Protein AF-A0A838G699-F1 (afdb_monomer_lite)

Radius of gyration: 33.45 Å; chains: 1; bounding box: 70×49×76 Å

Secondary structure (DSSP, 8-state):
-HHHHHHHHHHHHHHHHHHHHHHHHHHS-----PPPPTTSPPPPPPPHHHHHHHHHHHHHHHHHHHHHHHHHHHTTSS-----TTSPP-SPP------TT-HHHHTT--HHHHS----------

Sequence (124 aa):
MIEHAATTVRRRLARALAVLPAVLVLAASVPAFAAPPEQWAEADAVSPLDYLLVLVLIPAGLFVLIALLVSLGSSGRDGSTYQPGLAWRHEPEWFGGPRDGVEKAERTSPRALEGAEGGASGRW

Structure (mmCIF, N/CA/C/O backbone):
data_AF-A0A838G699-F1
#
_entry.id   AF-A0A838G699-F1
#
loop_
_atom_site.group_PDB
_atom_site.id
_atom_site.type_symbol
_atom_site.label_atom_id
_atom_site.label_alt_id
_atom_site.label_comp_id
_atom_site.label_asym_id
_atom_site.label_entity_id
_atom_site.label_seq_id
_atom_site.pdbx_PDB_ins_code
_atom_site.Cartn_x
_atom_site.Cartn_y
_atom_site.Cartn_z
_atom_site.occupancy
_atom_site.B_iso_or_equiv
_atom_site.auth_seq_id
_atom_site.auth_comp_id
_atom_site.auth_asym_id
_atom_site.auth_atom_id
_atom_site.pdbx_PDB_model_num
ATOM 1 N N . MET A 1 1 ? -25.484 31.049 -5.052 1.00 53.72 1 MET A N 1
ATOM 2 C CA . MET A 1 1 ? -25.047 29.751 -5.628 1.00 53.72 1 MET A CA 1
ATOM 3 C C . MET A 1 1 ? -24.083 29.903 -6.815 1.00 53.72 1 MET A C 1
ATOM 5 O O . MET A 1 1 ? -23.154 29.116 -6.919 1.00 53.72 1 MET A O 1
ATOM 9 N N . ILE A 1 2 ? -24.237 30.921 -7.674 1.00 54.59 2 ILE A N 1
ATOM 10 C CA . ILE A 1 2 ? -23.425 31.118 -8.897 1.00 54.59 2 ILE A CA 1
ATOM 11 C C . ILE A 1 2 ? -21.965 31.558 -8.605 1.00 54.59 2 ILE A C 1
ATOM 13 O O . ILE A 1 2 ? -21.037 31.104 -9.270 1.00 54.59 2 ILE A O 1
ATOM 17 N N . GLU A 1 3 ? -21.714 32.351 -7.556 1.00 51.66 3 GLU A N 1
ATOM 18 C CA . GLU A 1 3 ? -20.355 32.834 -7.214 1.00 51.66 3 GLU A CA 1
ATOM 19 C C . GLU A 1 3 ? -19.380 31.746 -6.725 1.00 51.66 3 GLU A C 1
ATOM 21 O O . GLU A 1 3 ? -18.171 31.822 -6.964 1.00 51.66 3 GLU A O 1
ATOM 26 N N . HIS A 1 4 ? -19.883 30.705 -6.055 1.00 48.88 4 HIS A N 1
ATOM 27 C CA . HIS A 1 4 ? -19.044 29.599 -5.572 1.00 48.88 4 HIS A CA 1
ATOM 28 C C . HIS A 1 4 ? -18.558 28.712 -6.731 1.00 48.88 4 HIS A C 1
ATOM 30 O O . HIS A 1 4 ? -17.454 28.165 -6.690 1.00 48.88 4 HIS A O 1
ATOM 36 N N . ALA A 1 5 ? -19.338 28.622 -7.813 1.00 56.50 5 ALA A N 1
ATOM 37 C CA . ALA A 1 5 ? -18.934 27.911 -9.022 1.00 56.50 5 ALA A CA 1
ATOM 38 C C . ALA A 1 5 ? -17.795 28.649 -9.751 1.00 56.50 5 ALA A C 1
ATOM 40 O O . ALA A 1 5 ? -16.797 28.033 -10.125 1.00 56.50 5 ALA A O 1
ATOM 41 N N . ALA A 1 6 ? -17.887 29.978 -9.871 1.00 57.69 6 ALA A N 1
ATOM 42 C CA . ALA A 1 6 ? -16.901 30.801 -10.577 1.00 57.69 6 ALA A CA 1
ATOM 43 C C . ALA A 1 6 ? -15.506 30.787 -9.915 1.00 57.69 6 ALA A C 1
ATOM 45 O O . ALA A 1 6 ? -14.483 30.656 -10.590 1.00 57.69 6 ALA A O 1
ATOM 46 N N . THR A 1 7 ? -15.447 30.860 -8.584 1.00 61.91 7 THR A N 1
ATOM 47 C CA . THR A 1 7 ? -14.188 30.798 -7.814 1.00 61.91 7 THR A CA 1
ATOM 48 C C . THR A 1 7 ? -13.518 29.424 -7.894 1.00 61.91 7 THR A C 1
ATOM 50 O O . THR A 1 7 ? -12.291 29.330 -8.005 1.00 61.91 7 THR A O 1
ATOM 53 N N . THR A 1 8 ? -14.317 28.357 -7.917 1.00 63.97 8 THR A N 1
ATOM 54 C CA . THR A 1 8 ? -13.839 26.978 -8.070 1.00 63.97 8 THR A CA 1
ATOM 55 C C . THR A 1 8 ? -13.272 26.728 -9.470 1.00 63.97 8 THR A C 1
ATOM 57 O O . THR A 1 8 ? -12.192 26.149 -9.601 1.00 63.97 8 THR A O 1
ATOM 60 N N . VAL A 1 9 ? -13.940 27.225 -10.518 1.00 68.19 9 VAL A N 1
ATOM 61 C CA . VAL A 1 9 ? -13.474 27.142 -11.914 1.00 68.19 9 VAL A CA 1
ATOM 62 C C . VAL A 1 9 ? -12.169 27.922 -12.110 1.00 68.19 9 VAL A C 1
ATOM 64 O O . VAL A 1 9 ? -11.219 27.393 -12.687 1.00 68.19 9 VAL A O 1
ATOM 67 N N . ARG A 1 10 ? -12.056 29.129 -11.537 1.00 71.00 10 ARG A N 1
ATOM 68 C CA . ARG A 1 10 ? -10.839 29.957 -11.624 1.00 71.00 10 ARG A CA 1
ATOM 69 C C . ARG A 1 10 ? -9.633 29.314 -10.931 1.00 71.00 10 ARG A C 1
ATOM 71 O O . ARG A 1 10 ? -8.525 29.356 -11.459 1.00 71.00 10 ARG A O 1
ATOM 78 N N . ARG A 1 11 ? -9.838 28.663 -9.777 1.00 67.38 11 ARG A N 1
ATOM 79 C CA . ARG A 1 11 ? -8.7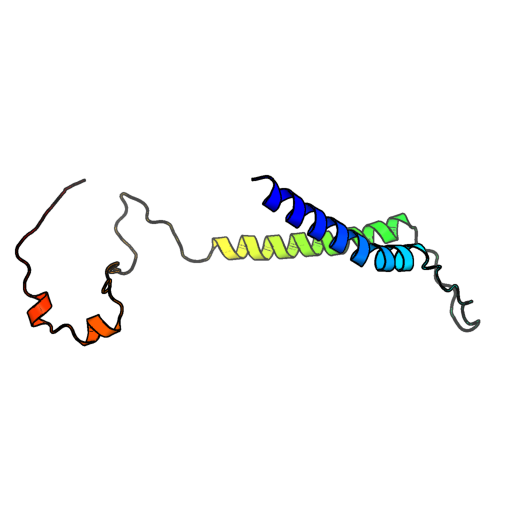84 27.902 -9.075 1.00 67.38 11 ARG A CA 1
ATOM 80 C C . ARG A 1 11 ? -8.347 26.652 -9.842 1.00 67.38 11 ARG A C 1
ATOM 82 O O . ARG A 1 11 ? -7.163 26.326 -9.827 1.00 67.38 11 ARG A O 1
ATOM 89 N N . ARG A 1 12 ? -9.272 25.957 -10.514 1.00 69.44 12 ARG A N 1
ATOM 90 C CA . ARG A 1 12 ? -8.952 24.792 -11.359 1.00 69.44 12 ARG A CA 1
ATOM 91 C C . ARG A 1 12 ? -8.158 25.192 -12.605 1.00 69.44 12 ARG A C 1
ATOM 93 O O . ARG A 1 12 ? -7.158 24.548 -12.897 1.00 69.44 12 ARG A O 1
ATOM 100 N N . LEU A 1 13 ? -8.535 26.289 -13.261 1.00 74.88 13 LEU A N 1
ATOM 101 C CA . LEU A 1 13 ? -7.799 26.854 -14.400 1.00 74.88 13 LEU A CA 1
ATOM 102 C C . LEU A 1 13 ? -6.388 27.312 -14.016 1.00 74.88 13 LEU A C 1
ATOM 104 O O . LEU A 1 13 ? -5.437 26.975 -14.709 1.00 74.88 13 LEU A O 1
ATOM 108 N N . ALA A 1 14 ? -6.229 28.006 -12.884 1.00 73.94 14 ALA A N 1
ATOM 109 C CA . ALA A 1 14 ? -4.913 28.432 -12.403 1.00 73.94 14 ALA A CA 1
ATOM 110 C C . ALA A 1 14 ? -3.988 27.242 -12.090 1.00 73.94 14 ALA A C 1
ATOM 112 O O . ALA A 1 14 ? -2.803 27.277 -12.409 1.00 73.94 14 ALA A O 1
ATOM 113 N N . ARG A 1 15 ? -4.530 26.161 -11.511 1.00 73.25 15 ARG A N 1
ATOM 114 C CA . ARG A 1 15 ? -3.778 24.918 -11.269 1.00 73.25 15 ARG A CA 1
ATOM 115 C C . ARG A 1 15 ? -3.400 24.210 -12.568 1.00 73.25 15 ARG A C 1
ATOM 117 O O . ARG A 1 15 ? -2.267 23.765 -12.689 1.00 73.25 15 ARG A O 1
ATOM 124 N N . ALA A 1 16 ? -4.312 24.139 -13.536 1.00 73.62 16 ALA A N 1
ATOM 125 C CA . ALA A 1 16 ? -4.025 23.558 -14.846 1.00 73.62 16 ALA A CA 1
ATOM 126 C C . ALA A 1 16 ? -2.920 24.339 -15.581 1.00 73.62 16 ALA A C 1
ATOM 128 O O . ALA A 1 16 ? -1.993 23.731 -16.108 1.00 73.62 16 ALA A O 1
ATOM 129 N N . LEU A 1 17 ? -2.962 25.677 -15.534 1.00 81.62 17 LEU A N 1
ATOM 130 C CA . LEU A 1 17 ? -1.916 26.528 -16.107 1.00 81.62 17 LEU A CA 1
ATOM 131 C C . LEU A 1 17 ? -0.564 26.362 -15.398 1.00 81.62 17 LEU A C 1
ATOM 133 O O . LEU A 1 17 ? 0.469 26.377 -16.056 1.00 81.62 17 LEU A O 1
ATOM 137 N N . ALA A 1 18 ? -0.565 26.191 -14.071 1.00 80.38 18 ALA A N 1
ATOM 138 C CA . ALA A 1 18 ? 0.659 26.011 -13.290 1.00 80.38 18 ALA A CA 1
ATOM 139 C C . ALA A 1 18 ? 1.356 24.665 -13.561 1.00 80.38 18 ALA A C 1
ATOM 141 O O . ALA A 1 18 ? 2.575 24.574 -13.453 1.00 80.38 18 ALA A O 1
ATOM 142 N N . VAL A 1 19 ? 0.599 23.626 -13.928 1.00 84.25 19 VAL A N 1
ATOM 143 C CA . VAL A 1 19 ? 1.132 22.283 -14.224 1.00 84.25 19 VAL A CA 1
ATOM 144 C C . VAL A 1 19 ? 1.603 22.157 -15.678 1.00 84.25 19 VAL A C 1
ATOM 146 O O . VAL A 1 19 ? 2.533 21.405 -15.964 1.00 84.25 19 VAL A O 1
ATOM 149 N N . LEU A 1 20 ? 1.018 22.934 -16.593 1.00 86.25 20 LEU A N 1
ATOM 150 C CA . LEU A 1 20 ? 1.339 22.923 -18.021 1.00 86.25 20 LEU A CA 1
ATOM 151 C C . LEU A 1 20 ? 2.843 23.057 -18.355 1.00 86.25 20 LEU A C 1
ATOM 153 O O . LEU A 1 20 ? 3.320 22.249 -19.149 1.00 86.25 20 LEU A O 1
ATOM 157 N N . PRO A 1 21 ? 3.625 23.995 -17.776 1.00 82.94 21 PRO A N 1
ATOM 158 C CA . PRO A 1 21 ? 5.049 24.102 -18.091 1.00 82.94 21 PRO A CA 1
ATOM 159 C C . PRO A 1 21 ? 5.843 22.878 -17.625 1.00 82.94 21 PRO A C 1
ATOM 161 O O . PRO A 1 21 ? 6.734 22.437 -18.339 1.00 82.94 21 PRO A O 1
ATOM 164 N N . ALA A 1 22 ? 5.497 22.279 -16.482 1.00 83.38 22 ALA A N 1
ATOM 165 C CA . ALA A 1 22 ? 6.157 21.062 -16.011 1.00 83.38 22 ALA A CA 1
ATOM 166 C C . ALA A 1 22 ? 5.882 19.876 -16.950 1.00 83.38 22 ALA A C 1
ATOM 168 O O . ALA A 1 22 ? 6.798 19.132 -17.292 1.00 83.38 22 ALA A O 1
ATOM 169 N N . VAL A 1 23 ? 4.639 19.740 -17.424 1.00 85.38 23 VAL A N 1
ATOM 170 C CA . VAL A 1 23 ? 4.259 18.716 -18.409 1.00 85.38 23 VAL A CA 1
ATOM 171 C C . VAL A 1 23 ? 4.956 18.951 -19.748 1.00 85.38 23 VAL A C 1
ATOM 173 O O . VAL A 1 23 ? 5.447 18.000 -20.343 1.00 85.38 23 VAL A O 1
ATOM 176 N N . LEU A 1 24 ? 5.052 20.201 -20.208 1.00 85.69 24 LEU A N 1
ATOM 177 C CA . LEU A 1 24 ? 5.760 20.543 -21.443 1.00 85.69 24 LEU A CA 1
ATOM 178 C C . LEU A 1 24 ? 7.264 20.275 -21.340 1.00 85.69 24 LEU A C 1
ATOM 180 O O . LEU A 1 24 ? 7.839 19.762 -22.291 1.00 85.69 24 LEU A O 1
ATOM 184 N N . VAL A 1 25 ? 7.893 20.557 -20.196 1.00 85.81 25 VAL A N 1
ATOM 185 C CA . VAL A 1 25 ? 9.308 20.229 -19.949 1.00 85.81 25 VAL A CA 1
ATOM 186 C C . VAL A 1 25 ? 9.529 18.715 -19.941 1.00 85.81 25 VAL A C 1
ATOM 188 O O . VAL A 1 25 ? 10.474 18.235 -20.557 1.00 85.81 25 VAL A O 1
ATOM 191 N N . LEU A 1 26 ? 8.634 17.950 -19.310 1.00 82.38 26 LEU A N 1
ATOM 192 C CA . LEU A 1 26 ? 8.668 16.483 -19.335 1.00 82.38 26 LEU A CA 1
ATOM 193 C C . LEU A 1 26 ? 8.424 15.913 -20.740 1.00 82.38 26 LEU A C 1
ATOM 195 O O . LEU A 1 26 ? 9.059 14.934 -21.112 1.00 82.38 26 LEU A O 1
ATOM 199 N N . ALA A 1 27 ? 7.539 16.519 -21.533 1.00 80.44 27 ALA A N 1
ATOM 200 C CA . ALA A 1 27 ? 7.242 16.074 -22.894 1.00 80.44 27 ALA A CA 1
ATOM 201 C C . ALA A 1 27 ? 8.339 16.461 -23.903 1.0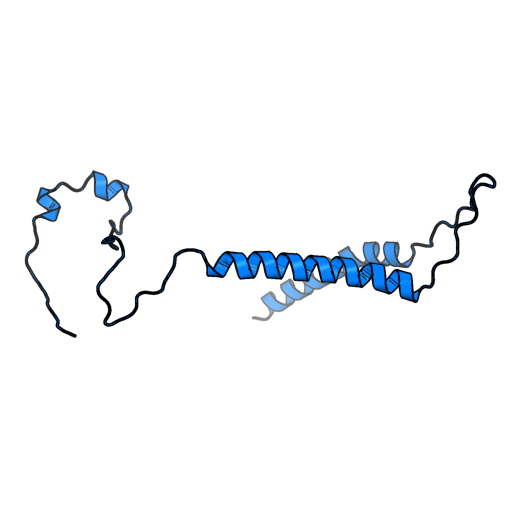0 80.44 27 ALA A C 1
ATOM 203 O O . ALA A 1 27 ? 8.581 15.726 -24.854 1.00 80.44 27 ALA A O 1
ATOM 204 N N . ALA A 1 28 ? 9.007 17.601 -23.696 1.00 79.62 28 ALA A N 1
ATOM 205 C CA . ALA A 1 28 ? 10.124 18.075 -24.516 1.00 79.62 28 ALA A CA 1
ATOM 206 C C . ALA A 1 28 ? 11.484 17.501 -24.081 1.00 79.62 28 ALA A C 1
ATOM 208 O O . ALA A 1 28 ? 12.504 17.790 -24.707 1.00 79.62 28 ALA A O 1
ATOM 209 N N . SER A 1 29 ? 11.514 16.695 -23.017 1.00 75.44 29 SER A N 1
ATOM 210 C CA . SER A 1 29 ? 12.698 15.964 -22.575 1.00 75.44 29 SER A CA 1
ATOM 211 C C . SER A 1 29 ? 13.118 14.958 -23.647 1.00 75.44 29 SER A C 1
ATOM 213 O O . SER A 1 29 ? 12.581 13.853 -23.728 1.00 75.44 29 SER A O 1
ATOM 215 N N . VAL A 1 30 ? 14.119 15.317 -24.445 1.00 74.25 30 VAL A N 1
ATOM 216 C CA . VAL A 1 30 ? 14.830 14.363 -25.299 1.00 74.25 30 VAL A CA 1
ATOM 217 C C . VAL A 1 30 ? 15.884 13.656 -24.440 1.00 74.25 30 VAL A C 1
ATOM 219 O O . VAL A 1 30 ? 16.625 14.341 -23.729 1.00 74.25 30 VAL A O 1
ATOM 222 N N . PRO A 1 31 ? 15.989 12.314 -24.476 1.00 76.25 31 PRO A N 1
ATOM 223 C CA . PRO A 1 31 ? 17.082 11.622 -23.808 1.00 76.25 31 PRO A CA 1
ATOM 224 C C . PRO A 1 31 ? 18.417 12.153 -24.342 1.00 76.25 31 PRO A C 1
ATOM 226 O O . PRO A 1 31 ? 18.639 12.184 -25.553 1.00 76.25 31 PRO A O 1
ATOM 229 N N . ALA A 1 32 ? 19.312 12.578 -23.452 1.00 78.25 32 ALA A N 1
ATOM 230 C CA . ALA A 1 32 ? 20.680 12.896 -23.833 1.00 78.25 32 ALA A CA 1
ATOM 231 C C . ALA A 1 32 ? 21.412 11.579 -24.124 1.00 78.25 32 ALA A C 1
ATOM 233 O O . ALA A 1 32 ? 21.902 10.913 -23.214 1.00 78.25 32 ALA A O 1
ATOM 234 N N . PHE A 1 33 ? 21.438 11.174 -25.393 1.00 70.94 33 PHE A N 1
ATOM 235 C CA . PHE A 1 33 ? 22.195 10.007 -25.832 1.00 70.94 33 PHE A CA 1
ATOM 236 C C . PHE A 1 33 ? 23.687 10.358 -25.850 1.00 70.94 33 PHE A C 1
ATOM 238 O O . PHE A 1 33 ? 24.182 10.976 -26.790 1.00 70.94 33 PHE A O 1
ATOM 245 N N . ALA A 1 34 ? 24.399 9.995 -24.785 1.00 78.19 34 ALA A N 1
ATOM 246 C CA . ALA A 1 34 ? 25.855 9.983 -24.778 1.00 78.19 34 ALA A CA 1
ATOM 247 C C . ALA A 1 34 ? 26.350 8.674 -25.405 1.00 78.19 34 ALA A C 1
ATOM 249 O O . ALA A 1 34 ? 25.819 7.602 -25.107 1.00 78.19 34 ALA A O 1
ATOM 250 N N . ALA A 1 35 ? 27.365 8.763 -26.266 1.00 76.88 35 ALA A N 1
ATOM 251 C CA . ALA A 1 35 ? 28.046 7.574 -26.760 1.00 76.88 35 ALA A CA 1
ATOM 252 C C . ALA A 1 35 ? 28.712 6.841 -25.577 1.00 76.88 35 ALA A C 1
ATOM 254 O O . ALA A 1 35 ? 29.337 7.507 -24.741 1.00 76.88 35 ALA A O 1
ATOM 255 N N . PRO A 1 36 ? 28.590 5.504 -25.482 1.00 77.81 36 PRO A N 1
ATOM 256 C CA . PRO A 1 36 ? 29.312 4.733 -24.480 1.00 77.81 36 PRO A CA 1
ATOM 257 C C . PRO A 1 36 ? 30.831 4.938 -24.638 1.00 77.81 36 PRO A C 1
ATOM 259 O O . PRO A 1 36 ? 31.320 4.954 -25.769 1.00 77.81 36 PRO A O 1
ATOM 262 N N . PRO A 1 37 ? 31.596 5.092 -23.544 1.00 81.06 37 PRO A N 1
ATOM 263 C CA . PRO A 1 37 ? 33.054 5.054 -23.592 1.00 81.06 37 PRO A CA 1
ATOM 264 C C . PRO A 1 37 ? 33.543 3.711 -24.141 1.00 81.06 37 PRO A C 1
ATOM 266 O O . PRO A 1 37 ? 33.032 2.666 -23.745 1.00 81.06 37 PRO A O 1
ATOM 269 N N . GLU A 1 38 ? 34.586 3.720 -24.973 1.00 82.00 38 GLU A N 1
ATOM 270 C CA . GLU A 1 38 ? 35.137 2.494 -25.583 1.00 82.00 38 GLU A CA 1
ATOM 271 C C . GLU A 1 38 ? 35.670 1.474 -24.561 1.00 82.00 38 GLU A C 1
ATOM 273 O O . GLU A 1 38 ? 35.913 0.319 -24.892 1.00 82.00 38 GLU A O 1
ATOM 278 N N . GLN A 1 39 ? 35.865 1.890 -23.306 1.00 86.88 39 GLN A N 1
ATOM 279 C CA . GLN A 1 39 ? 36.328 1.022 -22.224 1.00 86.88 39 GLN A CA 1
ATOM 280 C C . GLN A 1 39 ? 35.198 0.214 -21.566 1.00 86.88 39 GLN A C 1
ATOM 282 O O . GLN A 1 39 ? 35.476 -0.597 -20.682 1.00 86.88 39 GLN A O 1
ATOM 287 N N . TRP A 1 40 ? 33.932 0.456 -21.915 1.00 84.38 40 TRP A N 1
ATOM 288 C CA . TRP A 1 40 ? 32.809 -0.293 -21.356 1.00 84.38 40 TRP A CA 1
ATOM 289 C C . TRP A 1 40 ? 32.619 -1.601 -22.113 1.00 84.38 40 TRP A C 1
ATOM 291 O O . TRP A 1 40 ? 32.627 -1.633 -23.339 1.00 84.38 40 TRP A O 1
ATOM 301 N N . ALA A 1 41 ? 32.435 -2.688 -21.365 1.00 79.75 41 ALA A N 1
ATOM 302 C CA . ALA A 1 41 ? 32.026 -3.948 -21.959 1.00 79.75 41 ALA A CA 1
ATOM 303 C C . ALA A 1 41 ? 30.617 -3.800 -22.551 1.00 79.75 41 ALA A C 1
ATOM 305 O O . ALA A 1 41 ? 29.735 -3.209 -21.920 1.00 79.75 41 ALA A O 1
ATOM 306 N N . GLU A 1 42 ? 30.416 -4.352 -23.746 1.00 80.81 42 GLU A N 1
ATOM 307 C CA . GLU A 1 42 ? 29.093 -4.470 -24.353 1.00 80.81 42 GLU A CA 1
ATOM 308 C C . GLU A 1 42 ? 28.203 -5.294 -23.410 1.00 80.81 42 GLU A C 1
ATOM 310 O O . GLU A 1 42 ? 28.555 -6.415 -23.034 1.00 80.81 42 GLU A O 1
ATOM 315 N N . ALA A 1 43 ? 27.083 -4.722 -22.970 1.00 80.50 43 ALA A N 1
ATOM 316 C CA . ALA A 1 43 ? 26.120 -5.457 -22.164 1.00 80.50 43 ALA A CA 1
ATOM 317 C C . ALA A 1 43 ? 25.283 -6.360 -23.071 1.00 80.50 43 ALA A C 1
ATOM 319 O O . ALA A 1 43 ? 24.845 -5.934 -24.143 1.00 80.50 43 ALA A O 1
ATOM 320 N N . ASP A 1 44 ? 25.006 -7.580 -22.614 1.00 86.38 44 ASP A N 1
ATOM 321 C CA . ASP A 1 44 ? 24.080 -8.459 -23.314 1.00 86.38 44 ASP A CA 1
ATOM 322 C C . ASP A 1 44 ? 22.701 -7.797 -23.408 1.00 86.38 44 ASP A C 1
ATOM 324 O O . ASP A 1 44 ? 22.144 -7.301 -22.421 1.00 86.38 44 ASP A O 1
ATOM 328 N N . ALA A 1 45 ? 22.142 -7.789 -24.617 1.00 85.50 45 ALA A N 1
ATOM 329 C CA . ALA A 1 45 ? 20.816 -7.249 -24.845 1.00 85.50 45 ALA A CA 1
ATOM 330 C C . ALA A 1 45 ? 19.779 -8.087 -24.081 1.00 85.50 45 ALA A C 1
ATOM 332 O O . ALA A 1 45 ? 19.592 -9.274 -24.349 1.00 85.50 45 ALA A O 1
ATOM 333 N N . VAL A 1 46 ? 19.078 -7.455 -23.140 1.00 89.12 46 VAL A N 1
ATOM 334 C CA . VAL A 1 46 ? 17.951 -8.071 -22.433 1.00 89.12 46 VAL A CA 1
ATOM 335 C C . VAL A 1 46 ? 16.671 -7.934 -23.250 1.00 89.12 46 VAL A C 1
ATOM 337 O O . VAL A 1 46 ? 16.415 -6.903 -23.877 1.00 89.12 46 VAL A O 1
ATOM 340 N N . SER A 1 47 ? 15.835 -8.970 -23.226 1.00 94.62 47 SER A N 1
ATOM 341 C CA . SER A 1 47 ? 14.512 -8.914 -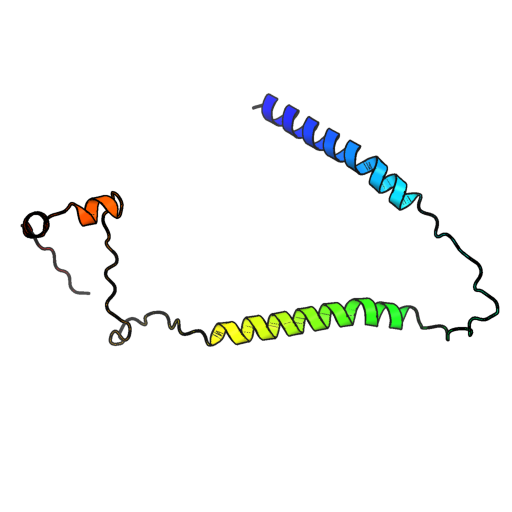23.845 1.00 94.62 47 SER A CA 1
ATOM 342 C C . SER A 1 47 ? 13.666 -7.804 -23.198 1.00 94.62 47 SER A C 1
ATOM 344 O O . SER A 1 47 ? 13.596 -7.733 -21.966 1.00 94.62 47 SER A O 1
ATOM 346 N N . PRO A 1 48 ? 12.957 -6.962 -23.981 1.00 94.56 48 PRO A N 1
ATOM 347 C CA . PRO A 1 48 ? 12.054 -5.949 -23.431 1.00 94.56 48 PRO A CA 1
ATOM 348 C C . PRO A 1 48 ? 10.967 -6.543 -22.530 1.00 94.56 48 PRO A C 1
ATOM 350 O O . PRO A 1 48 ? 10.554 -5.917 -21.556 1.00 94.56 48 PRO A O 1
ATOM 353 N N . LEU A 1 49 ? 10.517 -7.761 -22.841 1.00 96.94 49 LEU A N 1
ATOM 354 C CA . LEU A 1 49 ? 9.531 -8.473 -22.037 1.00 96.94 49 LEU A CA 1
ATOM 355 C C . LEU A 1 49 ? 10.111 -8.829 -20.664 1.00 96.94 49 LEU A C 1
ATOM 357 O O . LEU A 1 49 ? 9.456 -8.574 -19.656 1.00 96.94 49 LEU A O 1
ATOM 361 N N . ASP A 1 50 ? 11.341 -9.347 -20.616 1.00 95.12 50 ASP A N 1
ATOM 362 C CA . ASP A 1 50 ? 12.003 -9.716 -19.358 1.00 95.12 50 ASP A CA 1
ATOM 363 C C . ASP A 1 50 ? 12.209 -8.489 -18.469 1.00 95.12 50 ASP A C 1
ATOM 365 O O . ASP A 1 50 ? 11.920 -8.528 -17.273 1.00 95.12 50 ASP A O 1
ATOM 369 N N . TYR A 1 51 ? 12.617 -7.364 -19.064 1.00 95.31 51 TYR A N 1
ATOM 370 C CA . TYR A 1 51 ? 12.728 -6.096 -18.349 1.00 95.31 51 TYR A CA 1
ATOM 371 C C . TYR A 1 51 ? 11.384 -5.654 -17.748 1.00 95.31 51 TYR A C 1
ATOM 373 O O . TYR A 1 51 ? 11.317 -5.319 -16.564 1.00 95.31 51 TYR A O 1
ATOM 381 N N . LEU A 1 52 ? 10.300 -5.687 -18.533 1.00 97.31 52 LEU A N 1
ATOM 382 C CA . LEU A 1 52 ? 8.965 -5.307 -18.060 1.00 97.31 52 LEU A CA 1
ATOM 383 C C . LEU A 1 52 ? 8.445 -6.250 -16.971 1.00 97.31 52 LEU A C 1
ATOM 385 O O . LEU A 1 52 ? 7.838 -5.788 -16.003 1.00 97.31 52 LEU A O 1
ATOM 389 N N . LEU A 1 53 ? 8.706 -7.553 -17.097 1.00 97.38 53 LEU A N 1
ATOM 390 C CA . LEU A 1 53 ? 8.368 -8.526 -16.065 1.00 97.38 53 LEU A CA 1
ATOM 391 C C . LEU A 1 53 ? 9.088 -8.200 -14.764 1.00 97.38 53 LEU A C 1
ATOM 393 O O . LEU A 1 53 ? 8.431 -8.083 -13.740 1.00 97.38 53 LEU A O 1
ATOM 397 N N . VAL A 1 54 ? 10.403 -7.994 -14.787 1.00 97.06 54 VAL A N 1
ATOM 398 C CA . VAL A 1 54 ? 11.175 -7.637 -13.587 1.00 97.06 54 VAL A CA 1
ATOM 399 C C . VAL A 1 54 ? 10.653 -6.337 -12.969 1.00 97.06 54 VAL A C 1
ATOM 401 O O . VAL A 1 54 ? 10.412 -6.280 -11.761 1.00 97.06 54 VAL A O 1
ATOM 404 N N . LEU A 1 55 ? 10.415 -5.319 -13.801 1.00 96.75 55 LEU A N 1
ATOM 405 C CA . LEU A 1 55 ? 9.961 -3.997 -13.373 1.00 96.75 55 LEU A CA 1
ATOM 406 C C . LEU A 1 55 ? 8.588 -4.024 -12.687 1.00 96.75 55 LEU A C 1
ATOM 408 O O . LEU A 1 55 ? 8.362 -3.243 -11.769 1.00 96.75 55 LEU A O 1
ATOM 412 N N . VAL A 1 56 ? 7.671 -4.897 -13.112 1.00 98.06 56 VAL A N 1
ATOM 413 C CA . VAL A 1 56 ? 6.303 -4.958 -12.564 1.00 98.06 56 VAL A CA 1
ATOM 414 C C . VAL A 1 56 ? 6.159 -6.048 -11.505 1.00 98.06 56 VAL A C 1
ATOM 416 O O . VAL A 1 56 ? 5.561 -5.821 -10.452 1.00 98.06 56 VAL A O 1
ATOM 419 N N . LEU A 1 57 ? 6.714 -7.231 -11.760 1.00 97.94 57 LEU A N 1
ATOM 420 C CA . LEU A 1 57 ? 6.519 -8.416 -10.933 1.00 97.94 57 LEU A CA 1
ATOM 421 C C . LEU A 1 57 ? 7.232 -8.296 -9.589 1.00 97.94 57 LEU A C 1
ATOM 423 O O . LEU A 1 57 ? 6.661 -8.704 -8.582 1.00 97.94 57 LEU A O 1
ATOM 427 N N . ILE A 1 58 ? 8.437 -7.714 -9.542 1.00 97.88 58 ILE A N 1
ATOM 428 C CA . ILE A 1 58 ? 9.161 -7.553 -8.273 1.00 97.88 58 ILE A CA 1
ATOM 429 C C . ILE A 1 58 ? 8.419 -6.583 -7.339 1.00 97.88 58 ILE A C 1
ATOM 431 O O . ILE A 1 58 ? 8.120 -6.987 -6.212 1.00 97.88 58 ILE A O 1
ATOM 435 N N . PRO A 1 59 ? 8.047 -5.353 -7.753 1.00 98.31 59 PRO A N 1
ATOM 436 C CA . PRO A 1 59 ? 7.296 -4.455 -6.877 1.00 98.31 59 PRO A CA 1
ATOM 437 C C . PRO A 1 59 ? 5.923 -5.006 -6.490 1.00 98.31 59 PRO A C 1
ATOM 439 O O . PRO A 1 59 ? 5.538 -4.907 -5.326 1.00 98.31 59 PRO A O 1
ATOM 442 N N . ALA A 1 60 ? 5.195 -5.620 -7.431 1.00 98.50 60 ALA A N 1
ATOM 443 C CA . ALA A 1 60 ? 3.893 -6.219 -7.144 1.00 98.50 60 ALA A CA 1
ATOM 444 C C . ALA A 1 60 ? 4.015 -7.401 -6.172 1.00 98.50 60 ALA A C 1
ATOM 446 O O . ALA A 1 60 ? 3.252 -7.493 -5.212 1.00 98.50 60 ALA A O 1
ATOM 447 N N . GLY A 1 61 ? 5.002 -8.274 -6.377 1.00 98.44 61 GLY A N 1
ATOM 448 C CA . GLY A 1 61 ? 5.294 -9.395 -5.489 1.00 98.44 61 GLY A CA 1
ATOM 449 C C . GLY A 1 61 ? 5.673 -8.928 -4.086 1.00 98.44 61 GLY A C 1
ATOM 450 O O . GLY A 1 61 ? 5.147 -9.452 -3.106 1.00 98.44 61 GLY A O 1
ATOM 451 N N . LEU A 1 62 ? 6.510 -7.891 -3.978 1.00 98.50 62 LEU A N 1
ATOM 452 C CA . LEU A 1 62 ? 6.875 -7.296 -2.694 1.00 98.50 62 LEU A CA 1
ATOM 453 C C . LEU A 1 62 ? 5.658 -6.674 -1.996 1.00 98.50 62 LEU A C 1
ATOM 455 O O . LEU A 1 62 ? 5.467 -6.886 -0.801 1.00 98.50 62 LEU A O 1
ATOM 459 N N . PHE A 1 63 ? 4.810 -5.954 -2.735 1.00 98.12 63 PHE A N 1
ATOM 460 C CA . PHE A 1 63 ? 3.565 -5.403 -2.205 1.00 98.12 63 PHE A CA 1
ATOM 461 C C . PHE A 1 63 ? 2.656 -6.503 -1.651 1.00 98.12 63 PHE A C 1
ATOM 463 O O . PHE A 1 63 ? 2.201 -6.398 -0.514 1.00 98.12 63 PHE A O 1
ATOM 470 N N . VAL A 1 64 ? 2.425 -7.571 -2.420 1.00 98.19 64 VAL A N 1
ATOM 471 C CA . VAL A 1 64 ? 1.586 -8.700 -1.995 1.00 98.19 64 VAL A CA 1
ATOM 472 C C . VAL A 1 64 ? 2.179 -9.384 -0.767 1.00 98.19 64 VAL A C 1
ATOM 474 O O . VAL A 1 64 ? 1.452 -9.653 0.185 1.00 98.19 64 VAL A O 1
ATOM 477 N N . LEU A 1 65 ? 3.493 -9.619 -0.749 1.00 97.44 65 LEU A N 1
ATOM 478 C CA . LEU A 1 65 ? 4.180 -10.217 0.392 1.00 97.44 65 LEU A CA 1
ATOM 479 C C . LEU A 1 65 ? 4.003 -9.369 1.656 1.00 97.44 65 LEU A C 1
ATOM 481 O O . LEU A 1 65 ? 3.605 -9.891 2.693 1.00 97.44 65 LEU A O 1
ATOM 485 N N . ILE A 1 66 ? 4.258 -8.061 1.570 1.00 96.62 66 ILE A N 1
ATOM 486 C CA . ILE A 1 66 ? 4.087 -7.141 2.699 1.00 96.62 66 ILE A CA 1
ATOM 487 C C . ILE A 1 66 ? 2.624 -7.119 3.147 1.00 96.62 66 ILE A C 1
ATOM 489 O O . ILE A 1 66 ? 2.355 -7.246 4.339 1.00 96.62 66 ILE A O 1
ATOM 493 N N . ALA A 1 67 ? 1.679 -6.996 2.212 1.00 95.56 67 ALA A N 1
ATOM 494 C CA . ALA A 1 67 ? 0.253 -6.988 2.516 1.00 95.56 67 ALA A CA 1
ATOM 495 C C . ALA A 1 67 ? -0.166 -8.264 3.258 1.00 95.56 67 ALA A C 1
ATOM 497 O O . ALA A 1 67 ? -0.828 -8.178 4.287 1.00 95.56 67 ALA A O 1
ATOM 498 N N . LEU A 1 68 ? 0.289 -9.434 2.801 1.00 94.50 68 LEU A N 1
ATOM 499 C CA . LEU A 1 68 ? 0.042 -10.708 3.472 1.00 94.50 68 LEU A CA 1
ATOM 500 C C . LEU A 1 68 ? 0.622 -10.721 4.885 1.00 94.50 68 LEU A C 1
ATOM 502 O O . LEU A 1 68 ? -0.098 -11.034 5.826 1.00 94.50 68 LEU A O 1
ATOM 506 N N . LEU A 1 69 ? 1.891 -10.347 5.060 1.00 92.94 69 LEU A N 1
ATOM 507 C CA . LEU A 1 69 ? 2.529 -10.327 6.380 1.00 92.94 69 LEU A CA 1
ATOM 508 C C . LEU A 1 69 ? 1.795 -9.398 7.359 1.00 92.94 69 LEU A C 1
ATOM 510 O O . LEU A 1 69 ? 1.585 -9.756 8.518 1.00 92.94 69 LEU A O 1
ATOM 514 N N . VAL A 1 70 ? 1.354 -8.231 6.887 1.00 91.88 70 VAL A N 1
ATOM 515 C CA . VAL A 1 70 ? 0.596 -7.263 7.690 1.00 91.88 70 VAL A CA 1
ATOM 516 C C . VAL A 1 70 ? -0.804 -7.786 8.028 1.00 91.88 70 VAL A C 1
ATOM 518 O O . VAL A 1 70 ? -1.226 -7.700 9.182 1.00 91.88 70 VAL A O 1
ATOM 521 N N . SER A 1 71 ? -1.526 -8.344 7.054 1.00 88.00 71 SER A N 1
ATOM 522 C CA . SER A 1 71 ? -2.890 -8.849 7.246 1.00 88.00 71 SER A CA 1
ATOM 523 C C . SER A 1 71 ? -2.944 -10.129 8.083 1.00 88.00 71 SER A C 1
ATOM 525 O O . SER A 1 71 ? -3.860 -10.297 8.885 1.00 88.00 71 SER A O 1
ATOM 527 N N . LEU A 1 72 ? -1.967 -11.027 7.946 1.00 83.81 72 LEU A N 1
ATOM 528 C CA . LEU A 1 72 ? -1.886 -12.222 8.789 1.00 83.81 72 LEU A CA 1
ATOM 529 C C . LEU A 1 72 ? -1.514 -11.846 10.229 1.00 83.81 72 LEU A C 1
ATOM 531 O O . LEU A 1 72 ? -2.106 -12.371 11.170 1.00 83.81 72 LEU A O 1
ATOM 535 N N . GLY A 1 73 ? -0.593 -10.895 10.414 1.00 73.75 73 GLY A N 1
ATOM 536 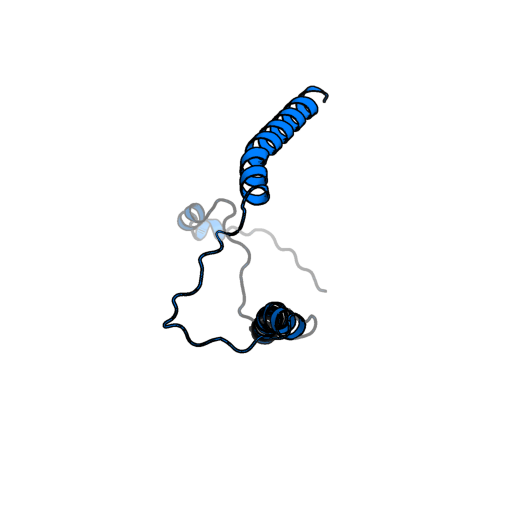C CA . GLY A 1 73 ? -0.198 -10.424 11.743 1.00 73.75 73 GLY A CA 1
ATOM 537 C C . GLY A 1 73 ? -1.322 -9.738 12.531 1.00 73.75 73 GLY A C 1
ATOM 538 O O . GLY A 1 73 ? -1.281 -9.725 13.760 1.00 73.75 73 GLY A O 1
ATOM 539 N N . SER A 1 74 ? -2.344 -9.187 11.867 1.00 63.19 74 SER A N 1
ATOM 540 C CA . SER A 1 74 ? -3.447 -8.497 12.551 1.00 63.19 74 SER A CA 1
ATOM 541 C C . SER A 1 74 ? -4.503 -9.437 13.137 1.00 63.19 74 SER A C 1
ATOM 543 O O . SER A 1 74 ? -5.185 -9.053 14.083 1.00 63.19 74 SER A O 1
ATOM 545 N N . SER A 1 75 ? -4.610 -10.673 12.639 1.00 61.81 75 SER A N 1
ATOM 546 C CA . SER A 1 75 ? -5.646 -11.625 13.074 1.00 61.81 75 SER A CA 1
ATOM 547 C C . SER A 1 75 ? -5.373 -12.246 14.452 1.00 61.81 75 SER A C 1
ATOM 549 O O . SER A 1 75 ? -6.276 -12.820 15.052 1.00 61.81 75 SER A O 1
ATOM 551 N N . GLY A 1 76 ? -4.142 -12.128 14.963 1.00 60.00 76 GLY A N 1
ATOM 552 C CA . GLY A 1 76 ? -3.730 -12.645 16.273 1.00 60.00 76 GLY A CA 1
ATOM 553 C C . GLY A 1 76 ? -3.649 -11.598 17.388 1.00 60.00 76 GLY A C 1
ATOM 554 O O . GLY A 1 76 ? -3.219 -11.933 18.486 1.00 60.00 76 GLY A O 1
ATOM 555 N N . ARG A 1 77 ? -4.006 -10.330 17.132 1.00 60.19 77 ARG A N 1
ATOM 556 C CA . ARG A 1 77 ? -4.035 -9.302 18.184 1.00 60.19 77 ARG A CA 1
ATOM 557 C C . ARG A 1 77 ? -5.341 -9.414 18.965 1.00 60.19 77 ARG A C 1
ATOM 559 O O . ARG A 1 77 ? -6.382 -8.988 18.481 1.00 60.19 77 ARG A O 1
ATOM 566 N N . ASP A 1 78 ? -5.227 -10.014 20.147 1.00 60.59 78 ASP A N 1
ATOM 567 C CA . ASP A 1 78 ? -6.201 -10.151 21.236 1.00 60.59 78 ASP A CA 1
ATOM 568 C C . ASP A 1 78 ? -7.302 -9.084 21.263 1.00 60.59 78 ASP A C 1
ATOM 570 O O . ASP A 1 78 ? -7.240 -8.074 21.960 1.00 60.59 78 ASP A O 1
ATOM 574 N N . GLY A 1 79 ? -8.351 -9.343 20.496 1.00 63.84 79 GLY A N 1
ATOM 575 C CA . GLY A 1 79 ? -9.548 -8.523 20.434 1.00 63.84 79 GLY A CA 1
ATOM 576 C C . GLY A 1 79 ? -10.732 -9.400 20.080 1.00 63.84 79 GLY A C 1
ATOM 577 O O . GLY A 1 79 ? -11.458 -9.103 19.133 1.00 63.84 79 GLY A O 1
ATOM 578 N N . SER A 1 80 ? -10.900 -10.530 20.779 1.00 68.06 80 SER A N 1
ATOM 579 C CA . SER A 1 80 ? -12.115 -11.326 20.621 1.00 68.06 80 SER A CA 1
ATOM 580 C C . SER A 1 80 ? -13.300 -10.434 20.968 1.00 68.06 80 SER A C 1
ATOM 582 O O . SER A 1 80 ? -13.418 -9.970 22.102 1.00 68.06 80 SER A O 1
ATOM 584 N N . THR A 1 81 ? -14.163 -10.165 19.992 1.00 77.88 81 THR A N 1
ATOM 585 C CA . THR A 1 81 ? -15.418 -9.457 20.236 1.00 77.88 81 THR A CA 1
ATOM 586 C C . THR A 1 81 ? -16.186 -10.173 21.342 1.00 77.88 81 THR A C 1
ATOM 588 O O . THR A 1 81 ? -16.233 -11.406 21.356 1.00 77.88 81 THR A O 1
ATOM 591 N N . TYR A 1 82 ? -16.788 -9.414 22.262 1.00 82.50 82 TYR A N 1
ATOM 592 C CA . TYR A 1 82 ? -17.642 -9.994 23.293 1.00 82.50 82 TYR A CA 1
ATOM 593 C C . TYR A 1 82 ? -18.722 -10.874 22.648 1.00 82.50 82 TYR A C 1
ATOM 595 O O . TYR A 1 82 ? -19.423 -10.445 21.730 1.00 82.50 82 TYR A O 1
ATOM 603 N N . GLN A 1 83 ? -18.840 -12.108 23.132 1.00 83.94 83 GLN A N 1
ATOM 604 C CA . GLN A 1 83 ? -19.814 -13.086 22.660 1.00 83.94 83 GLN A CA 1
ATOM 605 C C . GLN A 1 83 ? -20.976 -13.152 23.661 1.00 83.94 83 GLN A C 1
ATOM 607 O O . GLN A 1 83 ? -20.778 -13.633 24.783 1.00 83.94 83 GLN A O 1
ATOM 612 N N . PRO A 1 84 ? -22.186 -12.689 23.287 1.00 85.81 84 PRO A N 1
ATOM 613 C CA . PRO A 1 84 ? -23.361 -12.798 24.144 1.00 85.81 84 PRO A CA 1
ATOM 614 C C . PRO A 1 84 ? -23.628 -14.258 24.531 1.00 85.81 84 PRO A C 1
ATOM 616 O O . PRO A 1 84 ? -23.563 -15.152 23.691 1.00 85.81 84 PRO A O 1
ATOM 619 N N . GLY A 1 85 ? -23.923 -14.503 25.808 1.00 86.56 85 GLY A N 1
ATOM 620 C CA . GLY A 1 85 ? -24.152 -15.850 26.348 1.00 86.56 85 GLY A CA 1
ATOM 621 C C . GLY A 1 85 ? -22.906 -16.532 26.922 1.00 86.56 85 GLY A C 1
ATOM 622 O O . GLY A 1 85 ? -23.040 -17.525 27.634 1.00 86.56 85 GLY A O 1
ATOM 623 N N . LEU A 1 86 ? -21.707 -15.986 26.692 1.00 85.06 86 LEU A N 1
ATOM 624 C CA . LEU A 1 86 ? -20.515 -16.377 27.442 1.00 85.06 86 LEU A CA 1
ATOM 625 C C . LEU A 1 86 ? -20.310 -15.484 28.668 1.00 85.06 86 LEU A C 1
ATOM 627 O O . LEU A 1 86 ? -20.665 -14.302 28.682 1.00 85.06 86 LEU A O 1
ATOM 631 N N . ALA A 1 87 ? -19.698 -16.068 29.701 1.00 86.69 87 ALA A N 1
ATOM 632 C CA . ALA A 1 87 ? -19.244 -15.323 30.867 1.00 86.69 87 ALA A CA 1
ATOM 633 C C . ALA A 1 87 ? -18.228 -14.248 30.452 1.00 86.69 87 ALA A C 1
ATOM 635 O O . ALA A 1 87 ? -17.398 -14.477 29.570 1.00 86.69 87 ALA A O 1
ATOM 636 N N . TRP A 1 88 ? -18.296 -13.088 31.103 1.00 86.19 88 TRP A N 1
ATOM 637 C CA . TRP A 1 88 ? -17.365 -11.984 30.884 1.00 86.19 88 TRP A CA 1
ATOM 638 C C . TRP A 1 88 ? -15.932 -12.409 31.243 1.00 86.19 88 TRP A C 1
ATOM 640 O O . TRP A 1 8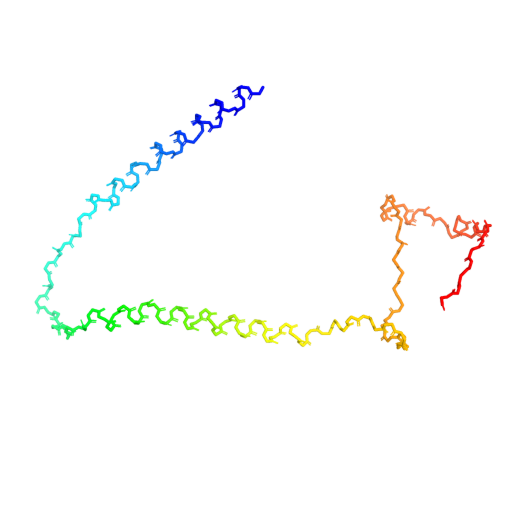8 ? -15.703 -12.957 32.320 1.00 86.19 88 TRP A O 1
ATOM 650 N N . ARG A 1 89 ? -14.979 -12.191 30.326 1.00 85.44 89 ARG A N 1
ATOM 651 C CA . ARG A 1 89 ? -13.561 -12.592 30.470 1.00 85.44 89 ARG A CA 1
ATOM 652 C C . ARG A 1 89 ? -12.578 -11.420 30.432 1.00 85.44 89 ARG A C 1
ATOM 654 O O . ARG A 1 89 ? -11.376 -11.648 30.503 1.00 85.44 89 ARG A O 1
ATOM 661 N N . HIS A 1 90 ? -13.077 -10.200 30.272 1.00 83.81 90 HIS A N 1
ATOM 662 C CA . HIS A 1 90 ? -12.254 -8.996 30.228 1.00 83.81 90 HIS A CA 1
ATOM 663 C C . HIS A 1 90 ? -12.240 -8.315 31.600 1.00 83.81 90 HIS A C 1
ATOM 665 O O . HIS A 1 90 ? -13.043 -8.643 32.475 1.00 83.81 90 HIS A O 1
ATOM 671 N N . GLU A 1 91 ? -11.336 -7.363 31.798 1.00 87.12 91 GLU A N 1
ATOM 672 C CA . GLU A 1 91 ? -11.340 -6.540 33.006 1.00 87.12 91 GLU A CA 1
ATOM 673 C C . GLU A 1 91 ? -12.632 -5.694 33.045 1.00 87.12 91 GLU A C 1
ATOM 675 O O . GLU A 1 91 ? -13.111 -5.257 31.992 1.00 87.12 91 GLU A O 1
ATOM 680 N N . PRO A 1 92 ? -13.276 -5.500 34.209 1.00 85.50 92 PRO A N 1
ATOM 681 C CA . PRO A 1 92 ? -14.370 -4.547 34.339 1.00 85.50 92 PRO A CA 1
ATOM 682 C C . PRO A 1 92 ? -13.889 -3.130 34.012 1.00 85.50 92 PRO A C 1
ATOM 684 O O . PRO A 1 92 ? -13.078 -2.547 34.726 1.00 85.50 92 PRO A O 1
ATOM 687 N N . GLU A 1 93 ? -14.444 -2.552 32.952 1.00 83.38 93 GLU A N 1
ATOM 688 C CA . GLU A 1 93 ? -14.144 -1.184 32.541 1.00 83.38 93 GLU A CA 1
ATOM 689 C C . GLU A 1 93 ? -15.335 -0.264 32.814 1.00 83.38 93 GLU A C 1
ATOM 691 O O . GLU A 1 93 ? -16.479 -0.541 32.444 1.00 83.38 93 GLU A O 1
ATOM 696 N N . TRP A 1 94 ? -15.058 0.859 33.479 1.00 81.25 94 TRP A N 1
ATOM 697 C CA . TRP A 1 94 ? -16.050 1.894 33.734 1.00 81.25 94 TRP A CA 1
ATOM 698 C C . TRP A 1 94 ? -16.016 2.946 32.626 1.00 81.25 94 TRP A C 1
ATOM 700 O O . TRP A 1 94 ? -15.183 3.856 32.616 1.00 81.25 94 TRP A O 1
ATOM 710 N N . PHE A 1 95 ? -16.965 2.857 31.700 1.00 79.00 95 PHE A N 1
ATOM 711 C CA . PHE A 1 95 ? -17.136 3.849 30.640 1.00 79.00 95 PHE A CA 1
ATOM 712 C C . PHE A 1 95 ? -18.000 5.015 31.135 1.00 79.00 95 PHE A C 1
ATOM 714 O O . PHE A 1 95 ? -19.193 5.103 30.855 1.00 79.00 95 PHE A O 1
ATOM 721 N N . GLY A 1 96 ? -17.398 5.919 31.908 1.00 76.31 96 GLY A N 1
ATOM 722 C CA . GLY A 1 96 ? -18.110 7.066 32.474 1.00 76.31 96 GLY A CA 1
ATOM 723 C C . GLY A 1 96 ? -17.203 7.998 33.266 1.00 76.31 96 GLY A C 1
ATOM 724 O O . GLY A 1 96 ? -17.172 7.934 34.491 1.00 76.31 96 GLY A O 1
ATOM 725 N N . GLY A 1 97 ? -16.467 8.863 32.567 1.00 71.94 97 GLY A N 1
ATOM 726 C CA . GLY A 1 97 ? -15.696 9.949 33.177 1.00 71.94 97 GLY A CA 1
ATOM 727 C C . GLY A 1 97 ? -16.500 11.253 33.311 1.00 71.94 97 GLY A C 1
ATOM 728 O O . GLY A 1 97 ? -17.610 11.360 32.778 1.00 71.94 97 GLY A O 1
ATOM 729 N N . PRO A 1 98 ? -15.951 12.277 33.990 1.00 69.81 98 PRO A N 1
ATOM 730 C CA . PRO A 1 98 ? -16.568 13.598 34.053 1.00 69.81 98 PRO A CA 1
ATOM 731 C C . PRO A 1 98 ? -16.785 14.163 32.646 1.00 69.81 98 PRO A C 1
ATOM 733 O O . PRO A 1 98 ? -15.842 14.300 31.869 1.00 69.81 98 PRO A O 1
ATOM 736 N N . ARG A 1 99 ? -18.028 14.541 32.327 1.00 69.06 99 ARG A N 1
ATOM 737 C CA . ARG A 1 99 ? -18.376 15.142 31.025 1.00 69.06 99 ARG A CA 1
ATOM 738 C C . ARG A 1 99 ? -17.741 16.520 30.802 1.00 69.06 99 ARG A C 1
ATOM 740 O O . ARG A 1 99 ? -17.611 16.944 29.662 1.00 69.06 99 ARG A O 1
ATOM 747 N N . ASP A 1 100 ? -17.308 17.164 31.884 1.00 70.81 100 ASP A N 1
ATOM 748 C CA . ASP A 1 100 ? -16.711 18.504 31.891 1.00 70.81 100 ASP A CA 1
ATOM 749 C C . ASP A 1 100 ? -15.168 18.484 31.899 1.00 70.81 100 ASP A C 1
ATOM 751 O O . ASP A 1 100 ? -14.536 19.514 32.122 1.00 70.81 100 ASP A O 1
ATOM 755 N N . GLY A 1 101 ? -14.548 17.317 31.685 1.00 65.69 101 GLY A N 1
ATOM 756 C CA . GLY A 1 101 ? -13.093 17.155 31.675 1.00 65.69 101 GLY A CA 1
ATOM 757 C C . GLY A 1 101 ? -12.487 16.746 33.024 1.00 65.69 101 GLY A C 1
ATOM 758 O O . GLY A 1 101 ? -13.091 16.870 34.092 1.00 65.69 101 GLY A O 1
ATOM 759 N N . VAL A 1 102 ? -11.260 16.221 32.961 1.00 67.31 102 VAL A N 1
ATOM 760 C CA . VAL A 1 102 ? -10.549 15.588 34.092 1.00 67.31 102 VAL A CA 1
ATOM 761 C C . VAL A 1 102 ? -10.275 16.541 35.262 1.00 67.31 102 VAL A C 1
ATOM 763 O O . VAL A 1 102 ? -10.314 16.130 36.416 1.00 67.31 102 VAL A O 1
ATOM 766 N N . GLU A 1 103 ? -10.129 17.838 34.993 1.00 69.31 103 GLU A N 1
ATOM 767 C CA . GLU A 1 103 ? -9.882 18.870 36.011 1.00 69.31 103 GLU A CA 1
ATOM 768 C C . GLU A 1 103 ? -11.054 19.060 36.987 1.00 69.31 103 GLU A C 1
ATOM 770 O O . GLU A 1 103 ? -10.894 19.618 38.076 1.00 69.31 103 GLU A O 1
ATOM 775 N N . LYS A 1 104 ? -12.270 18.664 36.593 1.00 63.41 104 LYS A N 1
ATOM 776 C CA . LYS A 1 104 ? -13.448 18.706 37.468 1.00 63.41 104 LYS A CA 1
ATOM 777 C C . LYS A 1 104 ? -13.564 17.432 38.309 1.00 63.41 104 LYS A C 1
ATOM 779 O O . LYS A 1 104 ? -14.092 17.500 39.417 1.00 63.41 104 LYS A O 1
ATOM 784 N N . ALA A 1 105 ? -13.020 16.305 37.835 1.00 62.78 105 ALA A N 1
ATOM 785 C CA . ALA A 1 105 ? -12.908 15.074 38.626 1.00 62.78 105 ALA A CA 1
ATOM 786 C C . ALA A 1 105 ? -12.074 15.311 39.886 1.00 62.78 105 ALA A C 1
ATOM 788 O O . ALA A 1 105 ? -12.519 14.983 40.978 1.00 62.78 105 ALA A O 1
ATOM 789 N N . GLU A 1 106 ? -10.916 15.959 39.741 1.00 64.44 106 GLU A N 1
ATOM 790 C CA . GLU A 1 106 ? -10.002 16.240 40.859 1.00 64.44 106 GLU A CA 1
ATOM 791 C C . GLU A 1 106 ? -10.609 17.169 41.921 1.00 64.44 106 GLU A C 1
ATOM 793 O O . GLU A 1 106 ? -10.229 17.129 43.088 1.00 64.44 106 GLU A O 1
ATOM 798 N N . ARG A 1 107 ? -11.585 17.996 41.527 1.00 63.84 107 ARG A N 1
ATOM 799 C CA . ARG A 1 107 ? -12.281 18.951 42.403 1.00 63.84 107 ARG A CA 1
ATOM 800 C C . ARG A 1 107 ? -13.597 18.421 42.973 1.00 63.84 107 ARG A C 1
ATOM 802 O O . ARG A 1 107 ? -14.225 19.106 43.779 1.00 63.84 107 ARG A O 1
ATOM 809 N N . THR A 1 108 ? -14.035 17.233 42.562 1.00 64.81 108 THR A N 1
ATOM 810 C CA . THR A 1 108 ? -15.277 16.638 43.059 1.00 64.81 108 THR A CA 1
ATOM 811 C C . THR A 1 108 ? -14.978 15.871 44.343 1.00 64.81 108 THR A C 1
ATOM 813 O O . THR A 1 108 ? -14.243 14.889 44.334 1.00 64.81 108 THR A O 1
ATOM 816 N N . SER A 1 109 ? -15.528 16.326 45.471 1.00 64.50 109 SER A N 1
ATOM 817 C CA . SER A 1 109 ? -15.344 15.638 46.751 1.00 64.50 109 SER A CA 1
ATOM 818 C C . SER A 1 109 ? -16.116 14.306 46.769 1.00 64.50 109 SER A C 1
ATOM 820 O O . SER A 1 109 ? -17.205 14.235 46.196 1.00 64.50 109 SER A O 1
ATOM 822 N N . PRO A 1 110 ? -15.627 13.256 47.461 1.00 63.66 110 PRO A N 1
ATOM 823 C CA . PRO A 1 110 ? -16.337 11.974 47.580 1.00 63.66 110 PRO A CA 1
ATOM 824 C C . PRO A 1 110 ? -17.780 12.132 48.078 1.00 63.66 110 PRO A C 1
ATOM 826 O O . PRO A 1 110 ? -18.703 11.504 47.571 1.00 63.66 110 PRO A O 1
ATOM 829 N N . ARG A 1 111 ? -17.996 13.092 48.980 1.00 63.31 111 ARG A N 1
ATOM 830 C CA . ARG A 1 111 ? -19.306 13.438 49.540 1.00 63.31 111 ARG A CA 1
ATOM 831 C C . ARG A 1 111 ? -20.291 14.020 48.517 1.00 63.31 111 ARG A C 1
ATOM 833 O O . ARG A 1 111 ? -21.495 13.933 48.717 1.00 63.31 111 ARG A O 1
ATOM 840 N N . ALA A 1 112 ? -19.793 14.624 47.434 1.00 62.75 112 ALA A N 1
ATOM 841 C CA . ALA A 1 112 ? -20.617 15.094 46.318 1.00 62.75 112 ALA A CA 1
ATOM 842 C C . ALA A 1 112 ? -21.033 13.952 45.369 1.00 62.75 112 ALA A C 1
ATOM 844 O O . ALA A 1 112 ? -21.998 14.109 44.627 1.00 62.75 112 ALA A O 1
ATOM 845 N N . LEU A 1 113 ? -20.329 12.812 45.404 1.00 63.62 113 LEU A N 1
ATOM 846 C CA . LEU A 1 113 ? -20.653 11.596 44.644 1.00 63.62 113 LEU A CA 1
ATOM 847 C C . LEU A 1 113 ? -21.591 10.655 45.419 1.00 63.62 113 LEU A C 1
ATOM 849 O O . LEU A 1 113 ? -22.322 9.884 44.808 1.00 63.62 113 LEU A O 1
ATOM 853 N N . GLU A 1 114 ? -21.593 10.736 46.753 1.00 63.38 114 GLU A N 1
ATOM 854 C CA . GLU A 1 114 ? -22.421 9.919 47.660 1.00 63.38 114 GLU A CA 1
ATOM 855 C C . GLU A 1 114 ? -23.926 10.255 47.622 1.00 63.38 114 GLU A C 1
ATOM 857 O O . GLU A 1 114 ? -24.741 9.519 48.177 1.00 63.38 114 GLU A O 1
ATOM 862 N N . GLY A 1 115 ? -24.322 11.343 46.955 1.00 63.59 115 GLY A N 1
ATOM 863 C CA . GLY A 1 115 ? -25.720 11.742 46.788 1.00 63.59 115 GLY A CA 1
ATOM 864 C C . GLY A 1 115 ? -26.420 10.985 45.658 1.00 63.59 115 GLY A C 1
ATOM 865 O O . GLY A 1 115 ? -26.701 11.572 44.617 1.00 63.59 115 GLY A O 1
ATOM 866 N N . ALA A 1 116 ? -26.694 9.693 45.836 1.00 61.53 116 ALA A N 1
ATOM 867 C CA . ALA A 1 116 ? -27.439 8.898 44.860 1.00 61.53 116 ALA A CA 1
ATOM 868 C C . ALA A 1 116 ? -28.839 8.547 45.386 1.00 61.53 116 ALA A C 1
ATOM 870 O O . ALA A 1 116 ? -29.021 7.561 46.097 1.00 61.53 116 ALA A O 1
ATOM 871 N N . GLU A 1 117 ? -29.843 9.336 45.001 1.00 70.94 117 GLU A N 1
ATOM 872 C CA . GLU A 1 117 ? -31.253 8.976 45.174 1.00 70.94 117 GLU A CA 1
ATOM 873 C C . GLU A 1 117 ? -31.835 8.524 43.827 1.00 70.94 117 GLU A C 1
ATOM 875 O O . GLU A 1 117 ? -32.129 9.334 42.949 1.00 70.94 117 GLU A O 1
ATOM 880 N N . GLY A 1 118 ? -31.981 7.207 43.658 1.00 81.44 118 GLY A N 1
ATOM 881 C CA . GLY A 1 118 ? -32.678 6.589 42.525 1.00 81.44 118 GLY A CA 1
ATOM 882 C C . GLY A 1 118 ? -31.940 5.396 41.908 1.00 81.44 118 GLY A C 1
ATOM 883 O O . GLY A 1 118 ? -30.715 5.365 41.850 1.00 81.44 118 GLY A O 1
ATOM 884 N N . GLY A 1 119 ? -32.698 4.408 41.420 1.00 87.12 119 GLY A N 1
ATOM 885 C CA . GLY A 1 119 ? -32.168 3.221 40.747 1.00 87.12 119 GLY A CA 1
ATOM 886 C C . GLY A 1 119 ? -33.147 2.668 39.713 1.00 87.12 119 GLY A C 1
ATOM 887 O O . GLY A 1 119 ? -34.355 2.646 39.939 1.00 87.12 119 GLY A O 1
ATOM 888 N N . ALA A 1 120 ? -32.619 2.215 38.578 1.00 85.94 120 ALA A N 1
ATOM 889 C CA . ALA A 1 120 ? -33.367 1.504 37.547 1.00 85.94 120 ALA A CA 1
ATOM 890 C C . ALA A 1 120 ? -32.708 0.143 37.312 1.00 85.94 120 ALA A C 1
ATOM 892 O O . ALA A 1 120 ? -31.483 0.039 37.274 1.00 85.94 120 ALA A O 1
ATOM 893 N N . SER A 1 121 ? -33.517 -0.903 37.162 1.00 90.12 121 SER A N 1
ATOM 894 C CA . SER A 1 121 ? -33.032 -2.251 36.862 1.00 90.12 121 SER A CA 1
ATOM 895 C C . SER A 1 121 ? -33.808 -2.841 35.692 1.00 90.12 121 SER A C 1
ATOM 897 O O . SER A 1 121 ? -34.962 -2.486 35.454 1.00 90.12 121 SER A O 1
ATOM 899 N N . GLY A 1 122 ? -33.156 -3.735 34.959 1.00 89.56 122 GLY A N 1
ATOM 900 C CA . GLY A 1 122 ? -33.739 -4.495 33.864 1.00 89.56 122 GLY A CA 1
ATOM 901 C C . GLY A 1 122 ? -33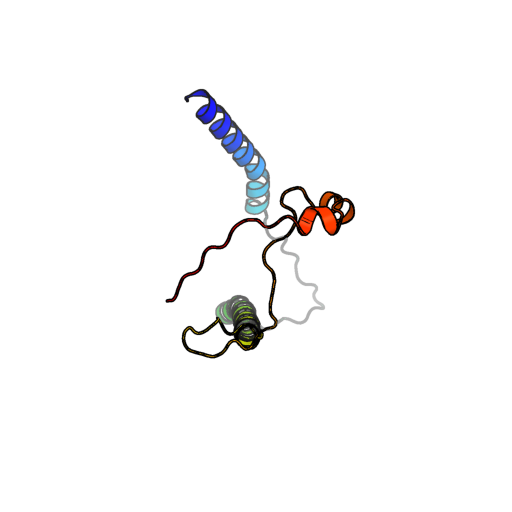.105 -5.879 33.806 1.00 89.56 122 GLY A C 1
ATOM 902 O O . GLY A 1 122 ? -31.997 -6.085 34.305 1.00 89.56 122 GLY A O 1
ATOM 903 N N . ARG A 1 123 ? -33.823 -6.835 33.220 1.00 87.44 123 ARG A N 1
ATOM 904 C CA . ARG A 1 123 ? -33.330 -8.186 32.953 1.00 87.44 123 ARG A CA 1
ATOM 905 C C . ARG A 1 123 ? -33.592 -8.480 31.480 1.00 87.44 123 ARG A C 1
ATOM 907 O O . ARG A 1 123 ? -34.664 -8.137 30.985 1.00 87.44 123 ARG A O 1
ATOM 914 N N . TRP A 1 124 ? -32.586 -9.034 30.820 1.00 78.56 124 TRP A N 1
ATOM 915 C CA . TRP A 1 124 ? -32.598 -9.396 29.407 1.00 78.56 124 TRP A CA 1
ATOM 916 C C . TRP A 1 124 ? -32.829 -10.898 29.297 1.00 78.56 124 TRP A C 1
ATOM 918 O O . TRP A 1 124 ? -32.268 -11.619 30.158 1.00 78.56 124 TRP A O 1
#

Foldseek 3Di:
DVVVVVVVVVVVVVVVVVCVVVVVCVVPDDPPDDDDDPPDDDDPDDDPVVVVCCVPVVVVVVVVVVVVVVVVVVVPPPDPDDDPPDDDDDPDDDPDDPPVDPVVVVVQDVVNVPPDDDDDDDDD

pLDDT: mean 78.88, std 12.69, range [48.88, 98.5]